Protein AF-A0A8S9P613-F1 (afdb_monomer_lite)

Secondary structure (DSSP, 8-state):
--HHHHHHHHHHHHHHHHHHHHHHHHHHHHHHHHHHHHHHHHHHHHHHHHHHHTTSS--------------------S-----HHHHHHHHHHHHHHHHHHTTPPPPP---------S------------PPPP--

Radius of gyration: 33.78 Å; chains: 1; bounding box: 64×60×105 Å

Sequence (136 aa):
MSQLFHLGERMGDHASLKADLAELTSLLREEKDNVLAKEKETKTLKLKMRNQDEADYGGERRHSGGSLGANEGVAQSSDRLLGSEGALELYKMVNTSEAEYRGLPAPSFEGEPVIPSRSATEKTTDPTADDPPSDP

Organism: Brassica cretica (NCBI:txid69181)

Foldseek 3Di:
DDPVVVVVVVVVVVVVVVVVVVVVVVVVVVVVVVVVVVVVVVVVVVVVVVVVVVVVVPDDDDDDDDDDDDDDDDPPDPPPPLPVVRVVVVVLVVQQVVCVVVVHPRDDPPDDPPDPPPPPDDDDDDDPPPDDDDDD

pLDDT: mean 74.33, std 20.08, range [37.41, 98.38]

Structure (mmCIF, N/CA/C/O backbone):
data_AF-A0A8S9P613-F1
#
_entry.id   AF-A0A8S9P613-F1
#
loop_
_atom_site.group_PDB
_atom_site.id
_atom_site.type_symbol
_atom_site.label_atom_id
_atom_site.label_alt_id
_atom_site.label_comp_id
_atom_site.label_asym_id
_atom_site.label_entity_id
_atom_site.label_seq_id
_atom_site.pdbx_PDB_ins_code
_atom_site.Cartn_x
_atom_site.Cartn_y
_atom_site.Cartn_z
_atom_site.occupancy
_atom_site.B_iso_or_equiv
_atom_site.auth_seq_id
_atom_site.auth_comp_id
_atom_site.auth_asym_id
_atom_site.auth_atom_id
_atom_site.pdbx_PDB_model_num
ATOM 1 N N . MET A 1 1 ? -29.208 3.807 34.938 1.00 73.81 1 MET A N 1
ATOM 2 C CA . MET A 1 1 ? -29.199 3.292 33.552 1.00 73.81 1 MET A CA 1
ATOM 3 C C . MET A 1 1 ? -29.085 1.778 33.618 1.00 73.81 1 MET A C 1
ATOM 5 O O . MET A 1 1 ? -28.331 1.281 34.446 1.00 73.81 1 MET A O 1
ATOM 9 N N . SER A 1 2 ? -29.907 1.053 32.865 1.00 85.31 2 SER A N 1
ATOM 10 C CA . SER A 1 2 ? -30.010 -0.410 32.917 1.00 85.31 2 SER A CA 1
ATOM 11 C C . SER A 1 2 ? -28.981 -1.076 31.994 1.00 85.31 2 SER A C 1
ATOM 13 O O . SER A 1 2 ? -28.714 -0.591 30.901 1.00 85.31 2 SER A O 1
ATOM 15 N N . GLN A 1 3 ? -28.430 -2.224 32.406 1.00 83.75 3 GLN A N 1
ATOM 16 C CA . GLN A 1 3 ? -27.443 -2.999 31.626 1.00 83.75 3 GLN A CA 1
ATOM 17 C C . GLN A 1 3 ? -27.943 -3.395 30.226 1.00 83.75 3 GLN A C 1
ATOM 19 O O . GLN A 1 3 ? -27.149 -3.526 29.297 1.00 83.75 3 GLN A O 1
ATOM 24 N N . LEU A 1 4 ? -29.262 -3.539 30.068 1.00 83.06 4 LEU A N 1
ATOM 25 C CA . LEU A 1 4 ? -29.904 -3.854 28.794 1.00 83.06 4 LEU A CA 1
ATOM 26 C C . LEU A 1 4 ? -29.684 -2.761 27.734 1.00 83.06 4 LEU A C 1
ATOM 28 O O . LEU A 1 4 ? -29.506 -3.079 26.563 1.00 83.06 4 LEU A O 1
ATOM 32 N N . PHE A 1 5 ? -29.646 -1.490 28.147 1.00 77.94 5 PHE A N 1
ATOM 33 C CA . PHE A 1 5 ? -29.435 -0.355 27.246 1.00 77.94 5 PHE A CA 1
ATOM 34 C C . PHE A 1 5 ? -28.028 -0.385 26.628 1.00 77.94 5 PHE A C 1
ATOM 36 O O . PHE A 1 5 ? -27.881 -0.328 25.411 1.00 77.94 5 PHE A O 1
ATOM 43 N N . HIS A 1 6 ? -27.003 -0.614 27.452 1.00 83.12 6 HIS A N 1
ATOM 44 C CA . HIS A 1 6 ? -25.614 -0.717 26.989 1.00 83.12 6 HIS A CA 1
ATOM 45 C C . HIS A 1 6 ? -25.351 -1.960 26.129 1.00 83.12 6 HIS A C 1
ATOM 47 O O . HIS A 1 6 ? -24.458 -1.959 25.286 1.00 83.12 6 HIS A O 1
ATOM 53 N N . LEU A 1 7 ? -26.108 -3.043 26.332 1.00 83.62 7 LEU A N 1
ATOM 54 C CA . LEU A 1 7 ? -26.000 -4.223 25.476 1.00 83.62 7 LEU A CA 1
ATOM 55 C C . LEU A 1 7 ? -26.575 -3.961 24.075 1.00 83.62 7 LEU A C 1
ATOM 57 O O . LEU A 1 7 ? -26.001 -4.433 23.097 1.00 83.62 7 LEU A O 1
ATOM 61 N N . GLY A 1 8 ? -27.669 -3.198 23.984 1.00 81.25 8 GLY A N 1
ATOM 62 C CA . GLY A 1 8 ? -28.287 -2.802 22.717 1.00 81.25 8 GLY A CA 1
ATOM 63 C C . GLY A 1 8 ? -27.361 -1.969 21.826 1.00 81.25 8 GLY A C 1
ATOM 64 O O . GLY A 1 8 ? -27.199 -2.311 20.658 1.00 81.25 8 GLY A O 1
ATOM 65 N N . GLU A 1 9 ? -26.701 -0.945 22.384 1.00 78.88 9 GLU A N 1
ATOM 66 C CA . GLU A 1 9 ? -25.738 -0.100 21.647 1.00 78.88 9 GLU A CA 1
ATOM 67 C C . GLU A 1 9 ? -24.581 -0.929 21.065 1.00 78.88 9 GLU A C 1
ATOM 69 O O . GLU A 1 9 ? -24.349 -0.913 19.857 1.00 78.88 9 GLU A O 1
ATOM 74 N N . ARG A 1 10 ? -23.934 -1.774 21.883 1.00 85.38 10 ARG A N 1
ATOM 75 C CA . ARG A 1 10 ? -22.778 -2.578 21.434 1.00 85.38 10 ARG A CA 1
ATOM 76 C C . ARG A 1 10 ? -23.111 -3.612 20.354 1.00 85.38 10 ARG A C 1
ATOM 78 O O . ARG A 1 10 ? -22.225 -4.022 19.606 1.00 85.38 10 ARG A O 1
ATOM 85 N N . MET A 1 11 ? -24.355 -4.090 20.284 1.00 83.25 11 MET A N 1
ATOM 86 C CA . MET A 1 11 ? -24.766 -5.016 19.222 1.00 83.25 11 MET A CA 1
ATOM 87 C C . MET A 1 11 ? -24.936 -4.310 17.873 1.00 83.25 11 MET A C 1
ATOM 89 O O . MET A 1 11 ? -24.621 -4.912 16.846 1.00 83.25 11 MET A O 1
ATOM 93 N N . GLY A 1 12 ? -25.395 -3.054 17.876 1.00 80.38 12 GLY A N 1
ATOM 94 C CA . GLY A 1 12 ? -25.490 -2.227 16.671 1.00 80.38 12 GLY A CA 1
ATOM 95 C C . GLY A 1 12 ? -24.115 -1.953 16.064 1.00 80.38 12 GLY A C 1
ATOM 96 O O . GLY A 1 12 ? -23.903 -2.214 14.880 1.00 80.38 12 GLY A O 1
ATOM 97 N N . ASP A 1 13 ? -23.155 -1.558 16.899 1.00 85.81 13 ASP A N 1
ATOM 98 C CA . ASP A 1 13 ? -21.777 -1.281 16.471 1.00 85.81 13 ASP A CA 1
ATOM 99 C C . ASP A 1 13 ? -21.100 -2.520 15.877 1.00 85.81 13 ASP A C 1
ATOM 101 O O . ASP A 1 13 ? -20.419 -2.457 14.856 1.00 85.81 13 ASP A O 1
ATOM 105 N N . HIS A 1 14 ? -21.327 -3.686 16.483 1.00 87.94 14 HIS A N 1
ATOM 106 C CA . HIS A 1 14 ? -20.764 -4.940 15.997 1.00 87.94 14 HIS A CA 1
ATOM 107 C C . HIS A 1 14 ? -21.367 -5.380 14.652 1.00 87.94 14 HIS A C 1
ATOM 109 O O . HIS A 1 14 ? -20.666 -5.967 13.825 1.00 87.94 14 HIS A O 1
ATOM 115 N N . ALA A 1 15 ? -22.654 -5.108 14.413 1.00 87.12 15 ALA A N 1
ATOM 116 C CA . ALA A 1 15 ? -23.276 -5.344 13.113 1.00 87.12 15 ALA A CA 1
ATOM 117 C C . ALA A 1 15 ? -22.729 -4.383 12.043 1.00 87.12 15 ALA A C 1
ATOM 119 O O . ALA A 1 15 ? -22.431 -4.835 10.937 1.00 87.12 15 ALA A O 1
ATOM 120 N N . SER A 1 16 ? -22.527 -3.107 12.392 1.00 90.31 16 SER A N 1
ATOM 121 C CA . SER A 1 16 ? -21.894 -2.111 11.515 1.00 90.31 16 SER A CA 1
ATOM 122 C C . SER A 1 16 ? -20.468 -2.519 11.143 1.00 90.31 16 SER A C 1
ATOM 124 O O . SER A 1 16 ? -20.145 -2.626 9.967 1.00 90.31 16 SER A O 1
ATOM 126 N N . LEU A 1 17 ? -19.644 -2.885 12.130 1.00 91.25 17 LEU A N 1
ATOM 127 C CA . LEU A 1 17 ? -18.258 -3.306 11.906 1.00 91.25 17 LEU A CA 1
ATOM 128 C C . LEU A 1 17 ? -18.155 -4.535 10.985 1.00 91.25 17 LEU A C 1
ATOM 130 O O . LEU A 1 17 ? -17.231 -4.651 10.181 1.00 91.25 17 LEU A O 1
ATOM 134 N N . LYS A 1 18 ? -19.107 -5.470 11.086 1.00 93.31 18 LYS A N 1
ATOM 135 C CA . LYS A 1 18 ? -19.181 -6.630 10.185 1.00 93.31 18 LYS A CA 1
ATOM 136 C C . LYS A 1 18 ? -19.542 -6.243 8.753 1.00 93.31 18 LYS A C 1
ATOM 138 O O . LYS A 1 18 ? -19.035 -6.880 7.830 1.00 93.31 18 LYS A O 1
ATOM 143 N N . ALA A 1 19 ? -20.410 -5.248 8.573 1.00 95.00 19 ALA A N 1
ATOM 144 C CA . ALA A 1 19 ? -20.753 -4.728 7.255 1.00 95.00 19 ALA A CA 1
ATOM 145 C C . ALA A 1 19 ? -19.535 -4.054 6.605 1.00 95.00 19 ALA A C 1
ATOM 147 O O . ALA A 1 19 ? -19.175 -4.424 5.490 1.00 95.00 19 ALA A O 1
ATOM 148 N N . ASP A 1 20 ? -18.832 -3.193 7.344 1.00 96.44 20 ASP A N 1
ATOM 149 C CA . ASP A 1 20 ? -17.633 -2.495 6.861 1.00 96.44 20 ASP A CA 1
ATOM 150 C C . ASP A 1 20 ? -16.523 -3.479 6.464 1.00 96.44 20 ASP A C 1
ATOM 152 O O . ASP A 1 20 ? -15.864 -3.327 5.435 1.00 96.44 20 ASP A O 1
ATOM 156 N N . LEU A 1 21 ? -16.334 -4.547 7.247 1.00 96.56 21 LEU A N 1
ATOM 157 C CA . LEU A 1 21 ? -15.352 -5.585 6.933 1.00 96.56 21 LEU A CA 1
ATOM 158 C C . LEU A 1 21 ? -15.708 -6.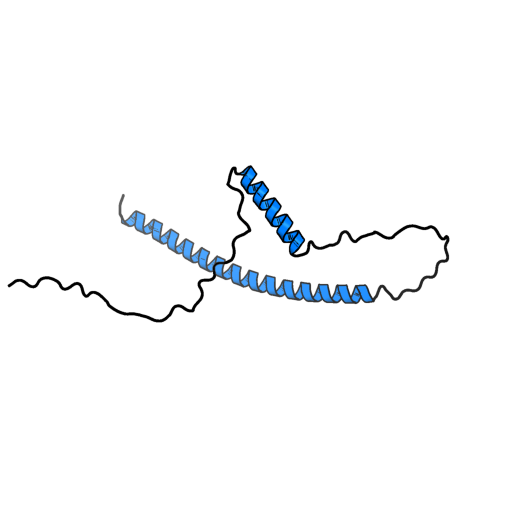345 5.646 1.00 96.56 21 LEU A C 1
ATOM 160 O O . LEU A 1 21 ? -14.819 -6.682 4.857 1.00 96.56 21 LEU A O 1
ATOM 164 N N . ALA A 1 22 ? -16.995 -6.607 5.409 1.00 97.12 22 ALA A N 1
ATOM 165 C CA . ALA A 1 22 ? -17.459 -7.225 4.172 1.00 97.12 22 ALA A CA 1
ATOM 166 C C . ALA A 1 22 ? -17.284 -6.286 2.966 1.00 97.12 22 ALA A C 1
ATOM 168 O O . ALA A 1 22 ? -16.846 -6.736 1.903 1.00 97.12 22 ALA A O 1
ATOM 169 N N . GLU A 1 23 ? -17.561 -4.994 3.140 1.00 97.69 23 GLU A N 1
ATOM 170 C CA . GLU A 1 23 ? -17.361 -3.962 2.121 1.00 97.69 23 GLU A CA 1
ATOM 171 C C . GLU A 1 23 ? -15.881 -3.823 1.742 1.00 97.69 23 GLU A C 1
ATOM 173 O O . GLU A 1 23 ? -15.531 -3.961 0.568 1.00 97.69 23 GLU A O 1
ATOM 178 N N . LEU A 1 24 ? -14.991 -3.681 2.730 1.00 97.88 24 LEU A N 1
ATOM 179 C CA . LEU A 1 24 ? -13.537 -3.631 2.529 1.00 97.88 24 LEU A CA 1
ATOM 180 C C . LEU A 1 24 ? -13.011 -4.876 1.810 1.00 97.88 24 LEU A C 1
ATOM 182 O O . LEU A 1 24 ? -12.178 -4.784 0.909 1.00 97.88 24 LEU A O 1
ATOM 186 N N . THR A 1 25 ? -13.528 -6.053 2.163 1.00 97.94 25 THR A N 1
ATOM 187 C CA . THR A 1 25 ? -13.155 -7.311 1.499 1.00 97.94 25 THR A CA 1
ATOM 188 C C . THR A 1 25 ? -13.612 -7.343 0.035 1.00 97.94 25 THR A C 1
ATOM 190 O O . THR A 1 25 ? -12.951 -7.948 -0.815 1.00 97.94 25 THR A O 1
ATOM 193 N N . SER A 1 26 ? -14.745 -6.714 -0.286 1.00 98.00 26 SER A N 1
ATOM 194 C CA . SER A 1 26 ? -15.212 -6.573 -1.667 1.00 98.00 26 SER A CA 1
ATOM 195 C C . SER A 1 26 ? -14.335 -5.600 -2.455 1.00 98.00 26 SER A C 1
ATOM 197 O O . SER A 1 26 ? -13.845 -5.968 -3.524 1.00 98.00 26 SER A O 1
ATOM 199 N N . LEU A 1 27 ? -14.071 -4.416 -1.896 1.00 98.38 27 LEU A N 1
ATOM 200 C CA . LEU A 1 27 ? -13.234 -3.383 -2.510 1.00 98.38 27 LEU A CA 1
ATOM 201 C C . LEU A 1 27 ? -11.823 -3.891 -2.814 1.00 98.38 27 LEU A C 1
ATOM 203 O O . LEU A 1 27 ? -11.347 -3.725 -3.932 1.00 98.38 27 LEU A O 1
ATOM 207 N N . LEU A 1 28 ? -11.186 -4.591 -1.871 1.00 98.25 28 LEU A N 1
ATOM 208 C CA . LEU A 1 28 ? -9.854 -5.172 -2.075 1.00 98.25 28 LEU A CA 1
ATOM 209 C C . LEU A 1 28 ? -9.805 -6.131 -3.268 1.00 98.25 28 LEU A C 1
ATOM 211 O O . LEU A 1 28 ? -8.819 -6.182 -4.003 1.00 98.25 28 LEU A O 1
ATOM 215 N N . ARG A 1 29 ? -10.863 -6.920 -3.463 1.00 98.19 29 ARG A N 1
ATOM 216 C CA . ARG A 1 29 ? -10.945 -7.879 -4.568 1.00 98.19 29 ARG A CA 1
ATOM 217 C C . ARG A 1 29 ? -11.103 -7.167 -5.905 1.00 98.19 29 ARG A C 1
ATOM 219 O O . ARG A 1 29 ? -10.386 -7.487 -6.847 1.00 98.19 29 ARG A O 1
ATOM 226 N N . GLU A 1 30 ? -12.023 -6.211 -5.961 1.00 97.88 30 GLU A N 1
ATOM 227 C CA . GLU A 1 30 ? -12.280 -5.409 -7.154 1.00 97.88 30 GLU A CA 1
ATOM 228 C C . GLU A 1 30 ? -11.044 -4.597 -7.559 1.00 97.88 30 GLU A C 1
ATOM 230 O O . GLU A 1 30 ? -10.632 -4.627 -8.719 1.00 97.88 30 GLU A O 1
ATOM 235 N N . GLU A 1 31 ? -10.400 -3.931 -6.598 1.00 97.62 31 GLU A N 1
ATOM 236 C CA . GLU A 1 31 ? -9.180 -3.164 -6.834 1.00 97.62 31 GLU A CA 1
ATOM 237 C C . GLU A 1 31 ? -8.056 -4.059 -7.364 1.00 97.62 31 GLU A C 1
ATOM 239 O O . GLU A 1 31 ? -7.395 -3.701 -8.342 1.00 97.62 31 GLU A O 1
ATOM 244 N N . LYS A 1 32 ? -7.880 -5.261 -6.798 1.00 98.19 32 LYS A N 1
ATOM 245 C CA . LYS A 1 32 ? -6.886 -6.227 -7.285 1.00 98.19 32 LYS A CA 1
ATOM 246 C C . LYS A 1 32 ? -7.107 -6.573 -8.758 1.00 98.19 32 LYS A C 1
ATOM 248 O O . LYS A 1 32 ? -6.154 -6.602 -9.540 1.00 98.19 32 LYS A O 1
ATOM 253 N N . ASP A 1 33 ? -8.350 -6.838 -9.143 1.00 98.12 33 ASP A N 1
ATOM 254 C CA . ASP A 1 33 ? -8.684 -7.199 -10.519 1.00 98.12 33 ASP A CA 1
ATOM 255 C C . ASP A 1 33 ? -8.503 -6.003 -11.473 1.00 98.12 33 ASP A C 1
ATOM 257 O O . ASP A 1 33 ? -7.999 -6.168 -12.588 1.00 98.12 33 ASP A O 1
ATOM 261 N N . ASN A 1 34 ? -8.806 -4.785 -11.016 1.00 98.31 34 ASN A N 1
ATOM 262 C CA . ASN A 1 34 ? -8.568 -3.548 -11.760 1.00 98.31 34 ASN A CA 1
ATOM 263 C C . ASN A 1 34 ? -7.068 -3.289 -11.987 1.00 98.31 34 ASN A C 1
ATOM 265 O O . ASN A 1 34 ? -6.645 -3.015 -13.113 1.00 98.31 34 ASN A O 1
ATOM 269 N N . VAL A 1 35 ? -6.237 -3.453 -10.952 1.00 98.25 35 VAL A N 1
ATOM 270 C CA . VAL A 1 35 ? -4.773 -3.341 -11.064 1.00 98.25 35 VAL A CA 1
ATOM 271 C C . VAL A 1 35 ? -4.234 -4.343 -12.084 1.00 98.25 35 VAL A C 1
ATOM 273 O O . VAL A 1 35 ? -3.463 -3.963 -12.967 1.00 98.25 35 VAL A O 1
ATOM 276 N N . LEU A 1 36 ? -4.688 -5.600 -12.034 1.00 98.00 36 LEU A N 1
ATOM 277 C CA . LEU A 1 36 ? -4.292 -6.625 -13.005 1.00 98.00 36 LEU A CA 1
ATOM 278 C C . LEU A 1 36 ? -4.715 -6.273 -14.439 1.00 98.00 36 LEU A C 1
ATOM 280 O O . LEU A 1 36 ? -3.965 -6.533 -15.384 1.00 98.00 36 LEU A O 1
ATO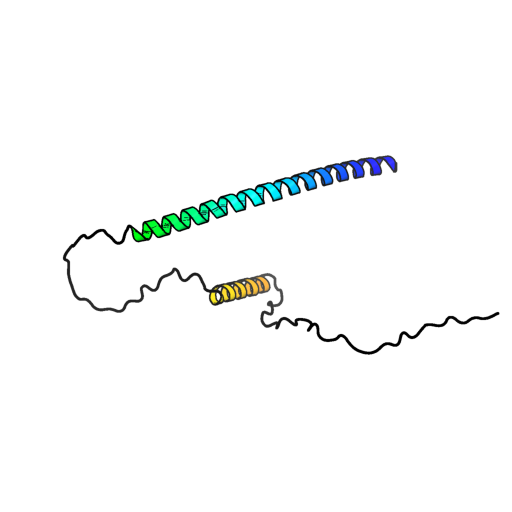M 284 N N . ALA A 1 37 ? -5.900 -5.690 -14.627 1.00 98.12 37 ALA A N 1
ATOM 285 C CA . ALA A 1 37 ? -6.357 -5.235 -15.937 1.00 98.12 37 ALA A CA 1
ATOM 286 C C . ALA A 1 37 ? -5.484 -4.085 -16.473 1.00 98.12 37 ALA A C 1
ATOM 288 O O . ALA A 1 37 ? -4.968 -4.172 -17.591 1.00 98.12 37 ALA A O 1
ATOM 289 N N . LYS A 1 38 ? -5.239 -3.057 -15.652 1.00 97.94 38 LYS A N 1
ATOM 290 C CA . LYS A 1 38 ? -4.401 -1.903 -16.014 1.00 97.94 38 LYS A CA 1
ATOM 291 C C . LYS A 1 38 ? -2.947 -2.282 -16.271 1.00 97.94 38 LYS A C 1
ATOM 293 O O . LYS A 1 38 ? -2.310 -1.715 -17.159 1.00 97.94 38 LYS A O 1
ATOM 298 N N . GLU A 1 39 ? -2.410 -3.263 -15.551 1.00 97.06 39 GLU A N 1
ATOM 299 C CA . GLU A 1 39 ? -1.054 -3.757 -15.790 1.00 97.06 39 GLU A CA 1
ATOM 300 C C . GLU A 1 39 ? -0.935 -4.400 -17.183 1.00 97.06 39 GLU A C 1
ATOM 302 O O . GLU A 1 39 ? 0.033 -4.152 -17.907 1.00 97.06 39 GLU A O 1
ATOM 307 N N . LYS A 1 40 ? -1.934 -5.190 -17.599 1.00 97.38 40 LYS A N 1
ATOM 308 C CA . LYS A 1 40 ? -1.973 -5.794 -18.943 1.00 97.38 40 LYS A CA 1
ATOM 309 C C . LYS A 1 40 ? -2.071 -4.738 -20.042 1.00 97.38 40 LYS A C 1
ATOM 311 O O . LYS A 1 40 ? -1.362 -4.834 -21.048 1.00 97.38 40 LYS A O 1
ATOM 316 N N . GLU A 1 41 ? -2.910 -3.726 -19.847 1.00 96.75 41 GLU A N 1
ATOM 317 C CA . GLU A 1 41 ? -3.017 -2.589 -20.763 1.00 96.75 41 GLU A CA 1
ATOM 318 C C . GLU A 1 41 ? -1.684 -1.840 -20.869 1.00 96.75 41 GLU A C 1
ATOM 320 O O . GLU A 1 41 ? -1.168 -1.654 -21.969 1.00 96.75 41 GLU A O 1
ATOM 325 N N . THR A 1 42 ? -1.061 -1.519 -19.734 1.00 97.19 42 THR A N 1
ATOM 326 C CA . THR A 1 42 ? 0.233 -0.822 -19.679 1.00 97.19 42 THR A CA 1
ATOM 327 C C . THR A 1 42 ? 1.328 -1.613 -20.392 1.00 97.19 42 THR A C 1
ATOM 329 O O . THR A 1 42 ? 2.082 -1.050 -21.184 1.00 97.19 42 THR A O 1
ATOM 332 N N . LYS A 1 43 ? 1.400 -2.934 -20.181 1.00 96.69 43 LYS A N 1
ATOM 333 C CA . LYS A 1 43 ? 2.341 -3.813 -20.898 1.00 96.69 43 LYS A CA 1
ATOM 334 C C . LYS A 1 43 ? 2.104 -3.780 -22.409 1.00 96.69 43 LYS A C 1
ATOM 336 O O . LYS A 1 43 ? 3.062 -3.706 -23.176 1.00 96.69 43 LYS A O 1
ATOM 341 N N . THR A 1 44 ? 0.841 -3.787 -22.831 1.00 96.50 44 THR A N 1
ATOM 342 C CA . THR A 1 44 ? 0.462 -3.733 -24.249 1.00 96.50 44 THR A CA 1
ATOM 343 C C . THR A 1 44 ? 0.826 -2.390 -24.880 1.00 96.50 44 THR A C 1
ATOM 345 O O . THR A 1 44 ? 1.424 -2.358 -25.955 1.00 96.50 44 THR A O 1
ATOM 348 N N . LEU A 1 45 ? 0.500 -1.279 -24.218 1.00 95.19 45 LEU A N 1
ATOM 349 C CA . LEU A 1 45 ? 0.828 0.068 -24.688 1.00 95.19 45 LEU A CA 1
ATOM 350 C C . LEU A 1 45 ? 2.342 0.281 -24.756 1.00 95.19 45 LEU A C 1
ATOM 352 O O . LEU A 1 45 ? 2.843 0.766 -25.766 1.00 95.19 45 LEU A O 1
ATOM 356 N N . LYS A 1 46 ? 3.085 -0.169 -23.740 1.00 93.12 46 LYS A N 1
ATOM 357 C CA . LYS A 1 46 ? 4.551 -0.102 -23.713 1.00 93.12 46 LYS A CA 1
ATOM 358 C C . LYS A 1 46 ? 5.191 -0.865 -24.874 1.00 93.12 46 LYS A C 1
ATOM 360 O O . LYS A 1 46 ? 6.172 -0.394 -25.444 1.00 93.12 46 LYS A O 1
ATOM 365 N N . LEU A 1 47 ? 4.638 -2.024 -25.238 1.00 92.31 47 LEU A N 1
ATOM 366 C CA . LEU A 1 47 ? 5.094 -2.782 -26.404 1.00 92.31 47 LEU A CA 1
ATOM 367 C C . LEU A 1 47 ? 4.795 -2.037 -27.714 1.00 92.31 47 LEU A C 1
ATOM 369 O O . LEU A 1 47 ? 5.662 -1.948 -28.576 1.00 92.31 47 LEU A O 1
ATOM 373 N N . LYS A 1 48 ? 3.594 -1.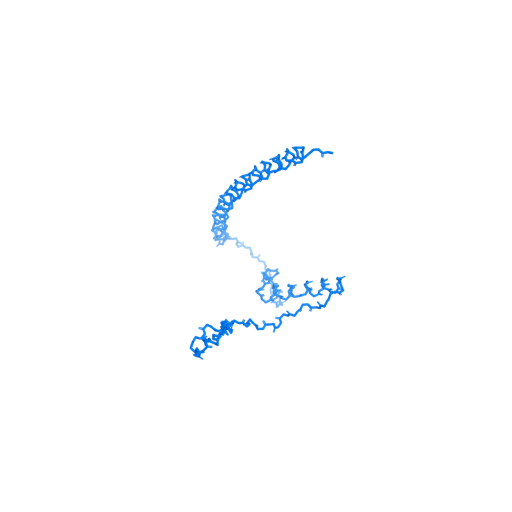461 -27.850 1.00 89.44 48 LYS A N 1
ATOM 374 C CA . LYS A 1 48 ? 3.218 -0.672 -29.035 1.00 89.44 48 LYS A CA 1
ATOM 375 C C . LYS A 1 48 ? 4.091 0.569 -29.219 1.00 89.44 48 LYS A C 1
ATOM 377 O O . LYS A 1 48 ? 4.468 0.847 -30.348 1.00 89.44 48 LYS A O 1
ATOM 382 N N . MET A 1 49 ? 4.430 1.267 -28.136 1.00 86.75 49 MET A N 1
ATOM 383 C CA . MET A 1 49 ? 5.320 2.432 -28.167 1.00 86.75 49 MET A CA 1
ATOM 384 C C . MET A 1 49 ? 6.709 2.055 -28.697 1.00 86.75 49 MET A C 1
ATOM 386 O O . MET A 1 49 ? 7.170 2.658 -29.656 1.00 86.75 49 MET A O 1
ATOM 390 N N . ARG A 1 50 ? 7.309 0.964 -28.192 1.00 79.19 50 ARG A N 1
ATOM 391 C CA . ARG A 1 50 ? 8.589 0.458 -28.724 1.00 79.19 50 ARG A CA 1
ATOM 392 C C . ARG A 1 50 ? 8.542 0.117 -30.214 1.00 79.19 50 ARG A C 1
ATOM 394 O O . ARG A 1 50 ? 9.501 0.383 -30.923 1.00 79.19 50 ARG A O 1
ATOM 401 N N . ASN A 1 51 ? 7.436 -0.454 -30.687 1.00 73.56 51 ASN A N 1
ATOM 402 C CA . ASN A 1 51 ? 7.277 -0.777 -32.107 1.00 73.56 51 ASN A CA 1
ATOM 403 C C . ASN A 1 51 ? 7.038 0.475 -32.976 1.00 73.56 51 ASN A C 1
ATOM 405 O O . ASN A 1 51 ? 7.282 0.434 -34.178 1.00 73.56 51 ASN A O 1
ATOM 409 N N . GLN A 1 52 ? 6.534 1.571 -32.398 1.00 67.94 52 GLN A N 1
ATOM 410 C CA . GLN A 1 52 ? 6.396 2.859 -33.086 1.00 67.94 52 GLN A CA 1
ATOM 411 C C . GLN A 1 52 ? 7.729 3.616 -33.150 1.00 67.94 52 GLN A C 1
ATOM 413 O O . GLN A 1 52 ? 8.013 4.212 -34.184 1.00 67.94 52 GLN A O 1
ATOM 418 N N . ASP A 1 53 ? 8.579 3.506 -32.125 1.00 56.56 53 ASP A N 1
ATOM 419 C CA . ASP A 1 53 ? 9.934 4.078 -32.130 1.00 56.56 53 ASP A CA 1
ATOM 420 C C . ASP A 1 53 ? 10.845 3.426 -33.196 1.00 56.56 53 ASP A C 1
ATOM 422 O O . ASP A 1 53 ? 11.758 4.067 -33.709 1.00 56.56 53 ASP A O 1
ATOM 426 N N . GLU A 1 54 ? 10.582 2.174 -33.597 1.00 53.75 54 GLU A N 1
ATOM 427 C CA . GLU A 1 54 ? 11.266 1.518 -34.729 1.00 53.75 54 GLU A CA 1
ATOM 428 C C . GLU A 1 54 ? 10.723 1.939 -36.110 1.00 53.75 54 GLU A C 1
ATOM 430 O O . GLU A 1 54 ? 11.412 1.774 -37.117 1.00 53.75 54 GLU A O 1
ATOM 435 N N . ALA A 1 55 ? 9.518 2.517 -36.188 1.00 51.19 55 ALA A N 1
ATOM 436 C CA . ALA A 1 55 ? 8.912 2.957 -37.449 1.00 51.19 55 ALA A CA 1
ATOM 437 C C . ALA A 1 55 ? 9.297 4.396 -37.856 1.00 51.19 55 ALA A C 1
ATOM 439 O O . ALA A 1 55 ? 9.050 4.782 -38.999 1.00 51.19 55 ALA A O 1
ATOM 440 N N . ASP A 1 56 ? 9.929 5.170 -36.963 1.00 51.19 56 ASP A N 1
ATOM 441 C CA . ASP A 1 56 ? 10.386 6.552 -37.215 1.00 51.19 56 ASP A CA 1
ATOM 442 C C . ASP A 1 56 ? 11.891 6.659 -37.562 1.00 51.19 56 ASP A C 1
ATOM 444 O O . ASP A 1 56 ? 12.441 7.745 -37.718 1.00 51.19 56 ASP A O 1
ATOM 448 N N . TYR A 1 57 ? 12.575 5.527 -37.770 1.00 43.84 57 TYR A N 1
ATOM 449 C CA . TYR A 1 57 ? 13.951 5.478 -38.295 1.00 43.84 57 TYR A CA 1
ATOM 450 C C . TYR A 1 57 ? 14.017 4.937 -39.734 1.00 43.84 57 TYR A C 1
ATOM 452 O O . TYR A 1 57 ? 14.937 4.209 -40.103 1.00 43.84 57 TYR A O 1
ATOM 460 N N . GLY A 1 58 ? 13.039 5.289 -40.574 1.00 52.41 58 GLY A N 1
ATOM 461 C CA . GLY A 1 58 ? 12.940 4.782 -41.952 1.00 52.41 58 GLY A CA 1
ATOM 462 C C . GLY A 1 58 ? 12.540 5.798 -43.026 1.00 52.41 58 GLY A C 1
ATOM 463 O O . GLY A 1 58 ? 12.136 5.385 -44.109 1.00 52.41 58 GLY A O 1
ATOM 464 N N . GLY A 1 59 ? 12.611 7.107 -42.759 1.00 42.06 59 GLY A N 1
ATOM 465 C CA . GLY A 1 59 ? 12.156 8.155 -43.684 1.00 42.06 59 GLY A CA 1
ATOM 466 C C . GLY A 1 59 ? 13.266 9.094 -44.157 1.00 42.06 59 GLY A C 1
ATOM 467 O O . GLY A 1 59 ? 13.452 10.177 -43.613 1.00 42.06 59 GLY A O 1
ATOM 468 N N . GLU A 1 60 ? 13.987 8.698 -45.202 1.00 51.69 60 GLU A N 1
ATOM 469 C CA . GLU A 1 60 ? 15.009 9.480 -45.904 1.00 51.69 60 GLU A CA 1
ATOM 470 C C . GLU A 1 60 ? 14.473 10.861 -46.368 1.00 51.69 60 GLU A C 1
ATOM 472 O O . GLU A 1 60 ? 13.679 10.950 -47.304 1.00 51.69 60 GLU A O 1
ATOM 477 N N . ARG A 1 61 ? 14.939 11.973 -45.774 1.00 44.47 61 ARG A N 1
ATOM 478 C CA . ARG A 1 61 ? 14.915 13.294 -46.434 1.00 44.47 61 ARG A CA 1
ATOM 479 C C . ARG A 1 61 ? 16.251 14.014 -46.297 1.00 44.47 61 ARG A C 1
ATOM 481 O O . ARG A 1 61 ? 16.554 14.673 -45.309 1.00 44.47 61 ARG A O 1
ATOM 488 N N . ARG A 1 62 ? 17.030 13.887 -47.371 1.00 55.41 62 ARG A N 1
ATOM 489 C CA . ARG A 1 62 ? 18.227 14.666 -47.686 1.00 55.41 62 ARG A CA 1
ATOM 490 C C . ARG A 1 62 ? 17.875 16.154 -47.685 1.00 55.41 62 ARG A C 1
ATOM 492 O O . ARG A 1 62 ? 17.085 16.584 -48.517 1.00 55.41 62 ARG A O 1
ATOM 499 N N . HIS A 1 63 ? 18.518 16.938 -46.831 1.00 42.62 63 HIS A N 1
ATOM 500 C CA . HIS A 1 63 ? 18.728 18.357 -47.090 1.00 42.62 63 HIS A CA 1
ATOM 501 C C . HIS A 1 63 ? 20.147 18.739 -46.674 1.00 42.62 63 HIS A C 1
ATOM 503 O O . HIS A 1 63 ? 20.524 18.740 -45.509 1.00 42.62 63 HIS A O 1
ATOM 509 N N . SER A 1 64 ? 20.936 19.010 -47.707 1.00 51.59 64 SER A N 1
ATOM 510 C CA . SER A 1 64 ? 22.214 19.706 -47.705 1.00 51.59 64 SER A CA 1
ATOM 511 C C . SER A 1 64 ? 22.186 20.974 -46.849 1.00 51.59 64 SER A C 1
ATOM 513 O O . SER A 1 64 ? 21.340 21.838 -47.083 1.00 51.59 64 SER A O 1
ATOM 515 N N . GLY A 1 65 ? 23.156 21.143 -45.950 1.00 43.78 65 GLY A N 1
ATOM 516 C CA . GLY A 1 65 ? 23.322 22.416 -45.256 1.00 43.78 65 GLY A CA 1
ATOM 517 C C . GLY A 1 65 ? 24.414 22.438 -44.193 1.00 43.78 65 GLY A C 1
ATOM 518 O O . GLY A 1 65 ? 24.110 22.333 -43.019 1.00 43.78 65 GLY A O 1
ATOM 519 N N . GLY A 1 66 ? 25.658 22.660 -44.619 1.00 40.72 66 GLY A N 1
ATOM 520 C CA . GLY A 1 66 ? 26.501 23.679 -43.987 1.00 40.72 66 GLY A CA 1
ATOM 521 C C . GLY A 1 66 ? 27.269 23.345 -42.701 1.00 40.72 66 GLY A C 1
ATOM 522 O O . GLY A 1 66 ? 26.716 23.265 -41.617 1.00 40.72 66 GLY A O 1
ATOM 523 N N . SER A 1 67 ? 28.590 23.420 -42.862 1.00 39.31 67 SER A N 1
ATOM 524 C CA . SER A 1 67 ? 29.557 24.000 -41.922 1.00 39.31 67 SER A CA 1
ATOM 525 C C . SER A 1 67 ? 30.027 23.158 -40.736 1.00 39.31 67 SER A C 1
ATOM 527 O O . SER A 1 67 ? 29.403 23.071 -39.685 1.00 39.31 67 SER A O 1
ATOM 529 N N . LEU A 1 68 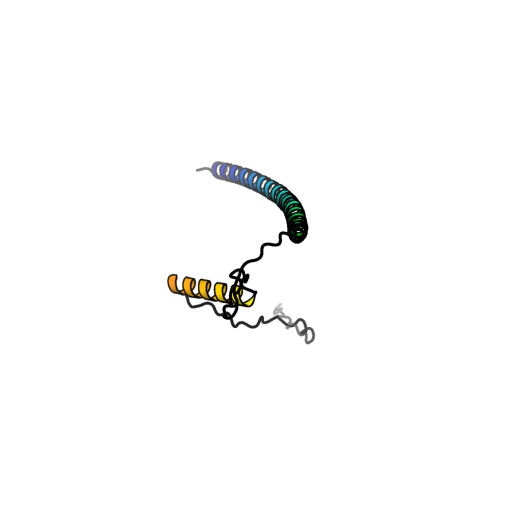? 31.259 22.672 -40.900 1.00 45.53 68 LEU A N 1
ATOM 530 C CA . LEU A 1 68 ? 32.219 22.425 -39.830 1.00 45.53 68 LEU A CA 1
ATOM 531 C C . LEU A 1 68 ? 32.199 23.571 -38.804 1.00 45.53 68 LEU A C 1
ATOM 533 O O . LEU A 1 68 ? 32.387 24.736 -39.154 1.00 45.53 68 LEU A O 1
ATOM 537 N N . GLY A 1 69 ? 32.018 23.210 -37.541 1.00 37.59 69 GLY A N 1
ATOM 538 C CA . GLY A 1 69 ? 32.179 24.074 -36.383 1.00 37.59 69 GLY A CA 1
ATOM 539 C C . GLY A 1 69 ? 32.311 23.176 -35.166 1.00 37.59 69 GLY A C 1
ATOM 540 O O . GLY A 1 69 ? 31.376 22.463 -34.818 1.00 37.59 69 GLY A O 1
ATOM 541 N N . ALA A 1 70 ? 33.511 23.136 -34.600 1.00 45.97 70 ALA A N 1
ATOM 542 C CA . ALA A 1 70 ? 33.848 22.369 -33.416 1.00 45.97 70 ALA A CA 1
ATOM 543 C C . ALA A 1 70 ? 32.885 22.669 -32.256 1.00 45.97 70 ALA A C 1
ATOM 545 O O . ALA A 1 70 ? 32.470 23.814 -32.088 1.00 45.97 70 ALA A O 1
ATOM 546 N N . ASN A 1 71 ? 32.564 21.650 -31.458 1.00 44.84 71 ASN A N 1
ATOM 547 C CA . ASN A 1 71 ? 32.829 21.599 -30.015 1.00 44.84 71 ASN A CA 1
ATOM 548 C C . ASN A 1 71 ? 31.961 20.508 -29.366 1.00 44.84 71 ASN A C 1
ATOM 550 O O . ASN A 1 71 ? 30.737 20.536 -29.425 1.00 44.84 71 ASN A O 1
ATOM 554 N N . GLU A 1 72 ? 32.670 19.523 -28.820 1.00 42.00 72 GLU A N 1
ATOM 555 C CA . GLU A 1 72 ? 32.364 18.676 -27.664 1.00 42.00 72 GLU A CA 1
ATOM 556 C C . GLU A 1 72 ? 30.889 18.450 -27.301 1.00 42.00 72 GLU A C 1
ATOM 558 O O . GLU A 1 72 ? 30.194 19.288 -26.728 1.00 42.00 72 GLU A O 1
ATOM 563 N N . GLY A 1 73 ? 30.440 17.223 -27.564 1.00 46.81 73 GLY A N 1
ATOM 564 C CA . GLY A 1 73 ? 29.180 16.717 -27.059 1.00 46.81 73 GLY A CA 1
ATOM 565 C C . GLY A 1 73 ? 29.214 16.514 -25.550 1.00 46.81 73 GLY A C 1
ATOM 566 O O . GLY A 1 73 ? 29.898 15.623 -25.066 1.00 46.81 73 GLY A O 1
ATOM 567 N N . VA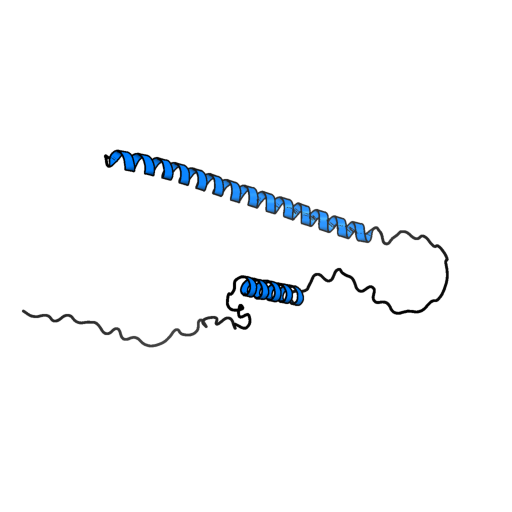L A 1 74 ? 28.380 17.264 -24.834 1.00 49.38 74 VAL A N 1
ATOM 568 C CA . VAL A 1 74 ? 27.738 16.827 -23.587 1.00 49.38 74 VAL A CA 1
ATOM 569 C C . VAL A 1 74 ? 26.324 17.415 -23.567 1.00 49.38 74 VAL A C 1
ATOM 571 O O . VAL A 1 74 ? 25.967 18.238 -22.735 1.00 49.38 74 VAL A O 1
ATOM 574 N N . ALA A 1 75 ? 25.477 16.971 -24.495 1.00 52.97 75 ALA A N 1
ATOM 575 C CA . ALA A 1 75 ? 24.045 16.893 -24.218 1.00 52.97 75 ALA A CA 1
ATOM 576 C C . ALA A 1 75 ? 23.807 15.563 -23.484 1.00 52.97 75 ALA A C 1
ATOM 578 O O . ALA A 1 75 ? 23.260 14.610 -24.036 1.00 52.97 75 ALA A O 1
ATOM 579 N N . GLN A 1 76 ? 24.328 15.455 -22.257 1.00 43.97 76 GLN A N 1
ATOM 580 C CA . GLN A 1 76 ? 24.029 14.328 -21.379 1.00 43.97 76 GLN A CA 1
ATOM 581 C C . GLN A 1 76 ? 22.594 14.492 -20.882 1.00 43.97 76 GLN A C 1
ATOM 583 O O . GLN A 1 76 ? 22.345 15.140 -19.876 1.00 43.97 76 GLN A O 1
ATOM 588 N N . SER A 1 77 ? 21.661 13.920 -21.644 1.00 50.56 77 SER A N 1
ATOM 589 C CA . SER A 1 77 ? 20.563 13.100 -21.126 1.00 50.56 77 SER A CA 1
ATOM 590 C C . SER A 1 77 ? 20.128 13.443 -19.690 1.00 50.56 77 SER A C 1
ATOM 592 O O . SER A 1 77 ? 20.552 12.780 -18.739 1.00 50.56 77 SER A O 1
ATOM 594 N N . SER A 1 78 ? 19.228 14.415 -19.534 1.00 52.75 78 SER A N 1
ATOM 595 C CA . SER A 1 78 ? 18.508 14.672 -18.273 1.00 52.75 78 SER A CA 1
ATOM 596 C C . SER A 1 78 ? 17.498 13.567 -17.904 1.00 52.75 78 SER A C 1
ATOM 598 O O . SER A 1 78 ? 16.673 13.770 -17.025 1.00 52.75 78 SER A O 1
ATOM 600 N N . ASP A 1 79 ? 17.601 12.390 -18.528 1.00 54.16 79 ASP A N 1
ATOM 601 C CA . ASP A 1 79 ? 16.819 11.178 -18.253 1.00 54.16 79 ASP A CA 1
ATOM 602 C C . ASP A 1 79 ? 17.681 10.082 -17.606 1.00 54.16 79 ASP A C 1
ATOM 604 O O . ASP A 1 79 ? 17.500 8.882 -17.830 1.00 54.16 79 ASP A O 1
ATOM 608 N N . ARG A 1 80 ? 18.642 10.458 -16.755 1.00 53.28 80 ARG A N 1
ATOM 609 C CA . ARG A 1 80 ? 19.119 9.509 -15.746 1.00 53.28 80 ARG A CA 1
ATOM 610 C C . ARG A 1 80 ? 18.050 9.431 -14.668 1.00 53.28 80 ARG A C 1
ATOM 612 O O . ARG A 1 80 ? 18.120 10.136 -13.667 1.00 53.28 80 ARG A O 1
ATOM 619 N N . LEU A 1 81 ? 17.079 8.540 -14.897 1.00 57.66 81 LEU A N 1
ATOM 620 C CA . LEU A 1 81 ? 16.483 7.722 -13.841 1.00 57.66 81 LEU A CA 1
ATOM 621 C C . LEU A 1 81 ? 17.558 7.535 -12.777 1.00 57.66 81 LEU A C 1
ATOM 623 O O . LEU A 1 81 ? 18.563 6.871 -13.044 1.00 57.66 81 LEU A O 1
ATOM 627 N N . LEU A 1 82 ? 17.414 8.220 -11.645 1.00 62.84 82 LEU A N 1
ATOM 628 C CA . LEU A 1 82 ? 18.364 8.109 -10.554 1.00 62.84 82 LEU A CA 1
ATOM 629 C C . LEU A 1 82 ? 18.465 6.618 -10.259 1.00 62.84 82 LEU A C 1
ATOM 631 O O . LEU A 1 82 ? 17.474 5.991 -9.885 1.00 62.84 82 LEU A O 1
ATOM 635 N N . GLY A 1 83 ? 19.628 6.033 -10.554 1.00 70.75 83 GLY A N 1
ATOM 636 C CA . GLY A 1 83 ? 19.869 4.620 -10.300 1.00 70.75 83 GLY A CA 1
ATOM 637 C C . GLY A 1 83 ? 19.622 4.310 -8.824 1.00 70.75 83 GLY A C 1
ATOM 638 O O . GLY A 1 83 ? 19.410 5.214 -8.017 1.00 70.75 83 GLY A O 1
ATOM 639 N N . SER A 1 84 ? 19.691 3.040 -8.438 1.00 71.88 84 SER A N 1
ATOM 640 C CA . SER A 1 84 ? 19.551 2.633 -7.031 1.00 71.88 84 SER A CA 1
ATOM 641 C C . SER A 1 84 ? 20.401 3.481 -6.071 1.00 71.88 84 SER A C 1
ATOM 643 O O . SER A 1 84 ? 19.927 3.829 -4.996 1.00 71.88 84 SER A O 1
ATOM 645 N N . GLU A 1 85 ? 21.597 3.894 -6.502 1.00 76.19 85 GLU A N 1
ATOM 646 C CA . GLU A 1 85 ? 22.476 4.828 -5.786 1.00 76.19 85 GLU A CA 1
ATOM 647 C C . GLU A 1 85 ? 21.841 6.216 -5.588 1.00 76.19 85 GLU A C 1
ATOM 649 O O . GLU A 1 85 ? 21.760 6.727 -4.478 1.00 76.19 85 GLU A O 1
ATOM 654 N N . GLY A 1 86 ? 21.340 6.826 -6.667 1.00 84.19 86 GLY A N 1
ATOM 655 C CA . GLY A 1 86 ? 20.766 8.170 -6.624 1.00 84.19 86 GLY A CA 1
ATOM 656 C C . GLY A 1 86 ? 19.440 8.213 -5.865 1.00 84.19 86 GLY A C 1
ATOM 657 O O . GLY A 1 86 ? 19.166 9.179 -5.160 1.00 84.19 86 GLY A O 1
ATOM 658 N N . ALA A 1 87 ? 18.634 7.154 -5.962 1.00 86.88 87 ALA A N 1
ATOM 659 C CA . ALA A 1 87 ? 17.403 7.022 -5.191 1.00 86.88 87 ALA A CA 1
ATOM 660 C C . ALA A 1 87 ? 17.684 6.841 -3.689 1.00 86.88 87 ALA A C 1
ATOM 662 O O . ALA A 1 87 ? 16.992 7.441 -2.865 1.00 86.88 87 ALA A O 1
ATOM 663 N N . LEU A 1 88 ? 18.711 6.060 -3.332 1.00 85.62 88 LEU A N 1
ATOM 664 C CA . LEU A 1 88 ? 19.130 5.875 -1.942 1.00 85.62 88 LEU A CA 1
ATOM 665 C C . LEU A 1 88 ? 19.669 7.176 -1.336 1.00 85.62 88 LEU A C 1
ATOM 667 O O . LEU A 1 88 ? 19.325 7.504 -0.203 1.00 85.62 88 LEU A O 1
ATOM 671 N N . GLU A 1 89 ? 20.452 7.940 -2.096 1.00 87.81 89 GLU A N 1
ATOM 672 C CA . GLU A 1 89 ? 20.960 9.241 -1.652 1.00 87.81 89 GLU A CA 1
ATOM 673 C C . GLU A 1 89 ? 19.839 10.268 -1.455 1.00 87.81 89 GLU A C 1
ATOM 675 O O . GLU A 1 89 ? 19.789 10.941 -0.423 1.00 87.81 89 GLU A O 1
ATOM 680 N N . LEU A 1 90 ? 18.867 10.332 -2.375 1.00 92.25 90 LEU A N 1
ATOM 681 C CA . LEU A 1 90 ? 17.686 11.177 -2.178 1.00 92.25 90 LEU A CA 1
ATOM 682 C C . LEU A 1 90 ? 16.882 10.764 -0.943 1.00 92.25 90 LEU A C 1
ATOM 684 O O . LEU A 1 90 ? 16.472 11.620 -0.161 1.00 92.25 90 LEU A O 1
ATOM 688 N N . TYR A 1 91 ? 16.666 9.462 -0.750 1.00 88.75 91 TYR A N 1
ATOM 689 C CA . TYR A 1 91 ? 15.955 8.944 0.413 1.00 88.75 91 TYR A CA 1
ATOM 690 C C . TYR A 1 91 ? 16.677 9.305 1.716 1.00 88.75 91 TYR A C 1
ATOM 692 O O . TYR A 1 91 ? 16.041 9.791 2.652 1.00 88.75 91 TYR A O 1
ATOM 700 N N . LYS A 1 92 ? 18.002 9.127 1.775 1.00 91.25 92 LYS A N 1
ATOM 701 C CA . LYS A 1 92 ? 18.818 9.492 2.940 1.00 91.25 92 LYS A CA 1
ATOM 702 C C . LYS A 1 92 ? 18.678 10.984 3.254 1.00 91.25 92 LYS A C 1
ATOM 704 O O . LYS A 1 92 ? 18.350 11.325 4.385 1.00 91.25 92 LYS A O 1
ATOM 709 N N . MET A 1 93 ? 18.821 11.845 2.246 1.00 92.62 93 MET A N 1
ATOM 710 C CA . MET A 1 93 ? 18.719 13.302 2.385 1.00 92.62 93 MET A CA 1
ATOM 711 C C . MET A 1 93 ? 17.345 13.766 2.885 1.00 92.62 93 MET A C 1
ATOM 713 O O . MET A 1 93 ? 17.258 14.610 3.778 1.00 92.62 93 MET A O 1
ATOM 717 N N . VAL A 1 94 ? 16.263 13.215 2.330 1.00 93.44 94 VAL A N 1
ATOM 718 C CA . VAL A 1 94 ? 14.901 13.568 2.752 1.00 93.44 94 VAL A CA 1
ATOM 719 C C . VAL A 1 94 ? 14.686 13.177 4.213 1.00 93.44 94 VAL A C 1
ATOM 721 O O . VAL A 1 94 ? 14.282 14.018 5.013 1.00 93.44 94 VAL A O 1
ATOM 724 N N . ASN A 1 95 ? 15.035 11.947 4.591 1.00 91.31 95 ASN A N 1
ATOM 725 C CA . ASN A 1 95 ? 14.814 11.455 5.950 1.00 91.31 95 ASN A CA 1
ATOM 726 C C . ASN A 1 95 ? 15.676 12.165 7.005 1.00 91.31 95 ASN A C 1
ATOM 728 O O . ASN A 1 95 ? 15.202 12.403 8.115 1.00 91.31 95 ASN A O 1
ATOM 732 N N . THR A 1 96 ? 16.923 12.530 6.690 1.00 92.94 96 THR A N 1
ATOM 733 C CA . THR A 1 96 ? 17.750 13.313 7.622 1.00 92.94 96 THR A CA 1
ATOM 734 C C . THR A 1 96 ? 17.189 14.719 7.814 1.00 92.94 96 THR A C 1
ATOM 736 O O . THR A 1 96 ? 17.105 15.181 8.950 1.00 92.94 96 THR A O 1
ATOM 739 N N . SER A 1 97 ? 16.742 15.372 6.734 1.00 92.31 97 SER A N 1
ATOM 740 C CA . SER A 1 97 ? 16.131 16.707 6.813 1.00 92.31 97 SER A CA 1
ATOM 741 C C . SER A 1 97 ? 14.794 16.709 7.565 1.00 92.31 97 SER A C 1
ATOM 743 O O . SER A 1 97 ? 14.508 17.627 8.333 1.00 92.31 97 SER A O 1
ATOM 745 N N . GLU A 1 98 ? 13.986 15.657 7.403 1.00 94.44 98 GLU A N 1
ATOM 746 C CA . GLU A 1 98 ? 12.728 15.506 8.130 1.00 94.44 98 GLU A CA 1
ATOM 747 C C . GLU A 1 98 ? 12.976 15.313 9.629 1.00 94.44 98 GLU A C 1
ATOM 749 O O . GLU A 1 98 ? 12.318 15.958 10.447 1.00 94.44 98 GLU A O 1
ATOM 754 N N . ALA A 1 99 ? 13.947 14.475 10.001 1.00 92.88 99 ALA A N 1
ATOM 755 C CA . ALA A 1 99 ? 14.321 14.280 11.397 1.00 92.88 99 ALA A CA 1
ATOM 756 C C . ALA A 1 99 ? 14.792 15.593 12.042 1.00 92.88 99 ALA A C 1
ATOM 758 O O . ALA A 1 99 ? 14.339 15.923 13.137 1.00 92.88 99 ALA A O 1
ATOM 759 N N . GLU A 1 100 ? 15.605 16.386 11.338 1.0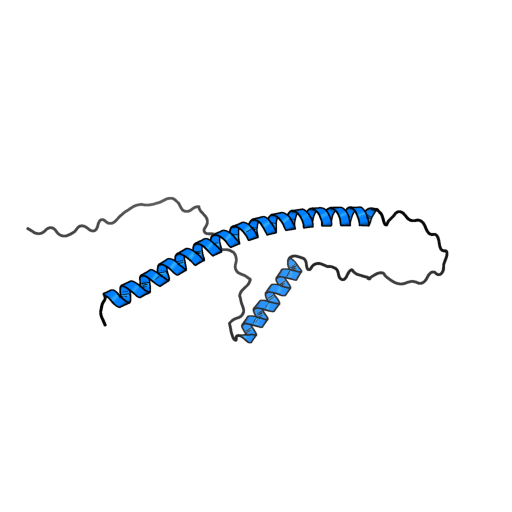0 93.38 100 GLU A N 1
ATOM 760 C CA . GLU A 1 100 ? 16.043 17.709 11.796 1.00 93.38 100 GLU A CA 1
ATOM 761 C C . GLU A 1 100 ? 14.860 18.664 12.005 1.00 93.38 100 GLU A C 1
ATOM 763 O O . GLU A 1 100 ? 14.735 19.270 13.070 1.00 93.38 100 GLU A O 1
ATOM 768 N N . TYR A 1 101 ? 13.935 18.736 11.042 1.00 93.81 101 TYR A N 1
ATOM 769 C CA . TYR A 1 101 ? 12.728 19.560 11.159 1.00 93.81 101 TYR A CA 1
ATOM 770 C C . TYR A 1 101 ? 11.853 19.155 12.355 1.00 93.81 101 TYR A C 1
ATOM 772 O O . TYR A 1 101 ? 11.214 19.993 12.993 1.00 93.81 101 TYR A O 1
ATOM 780 N N . ARG A 1 102 ? 11.822 17.860 12.678 1.00 92.12 102 ARG A N 1
ATOM 781 C CA . ARG A 1 102 ? 11.090 17.312 13.825 1.00 92.12 102 ARG A CA 1
ATOM 782 C C . ARG A 1 102 ? 11.868 17.404 15.143 1.00 92.12 102 ARG A C 1
ATOM 784 O O . ARG A 1 102 ? 11.300 17.068 16.180 1.00 92.12 102 ARG A O 1
ATOM 791 N N . GLY A 1 103 ? 13.132 17.836 15.126 1.00 93.75 103 GLY A N 1
ATOM 792 C CA . GLY A 1 103 ? 14.017 17.817 16.295 1.00 93.75 103 GLY A CA 1
ATOM 793 C C . GLY A 1 103 ? 14.344 16.403 16.792 1.00 93.75 103 GLY A C 1
ATOM 794 O O . GLY A 1 103 ? 14.619 16.213 17.976 1.00 93.75 103 GLY A O 1
ATOM 795 N N . LEU A 1 104 ? 14.263 15.404 15.911 1.00 92.69 104 LEU A N 1
ATOM 796 C CA . LEU A 1 104 ? 14.560 14.003 16.191 1.00 92.69 104 LEU A CA 1
ATOM 797 C C . LEU A 1 104 ? 16.027 13.685 15.857 1.00 92.69 104 LEU A C 1
ATOM 799 O O . LEU A 1 104 ? 16.616 14.326 14.984 1.00 92.69 104 LEU A O 1
ATOM 803 N N . PRO A 1 105 ? 16.638 12.689 16.524 1.00 89.25 105 PRO A N 1
ATOM 804 C CA . PRO A 1 105 ? 17.972 12.229 16.157 1.00 89.25 105 PRO A CA 1
ATOM 805 C C . PRO A 1 105 ? 17.988 11.721 14.709 1.00 89.25 105 PRO A C 1
ATOM 807 O O . PRO A 1 105 ? 17.053 11.047 14.270 1.00 89.25 105 PRO A O 1
ATOM 810 N N . ALA A 1 106 ? 19.061 12.035 13.978 1.00 86.69 106 ALA A N 1
ATOM 811 C CA . ALA A 1 106 ? 19.218 11.608 12.593 1.00 86.69 106 ALA A CA 1
ATOM 812 C C . ALA A 1 106 ? 19.157 10.069 12.486 1.00 86.69 106 ALA A C 1
ATOM 814 O O . ALA A 1 106 ? 19.786 9.380 13.299 1.00 86.69 106 ALA A O 1
ATOM 815 N N . PRO A 1 107 ? 18.431 9.511 11.499 1.00 85.25 107 PRO A N 1
ATOM 816 C CA . PRO A 1 107 ? 18.366 8.069 11.313 1.00 85.25 107 PRO A CA 1
ATOM 817 C C . PRO A 1 107 ? 19.755 7.496 11.005 1.00 85.25 107 PRO A C 1
ATOM 819 O O . PRO A 1 107 ? 20.523 8.079 10.240 1.00 85.25 107 PRO A O 1
ATOM 822 N N . SER A 1 108 ? 20.071 6.339 11.588 1.00 82.38 108 SER A N 1
ATOM 823 C CA . SER A 1 108 ? 21.282 5.588 11.250 1.00 82.38 108 SER A CA 1
ATOM 824 C C . SER A 1 108 ? 21.002 4.669 10.065 1.00 82.38 108 SER A C 1
ATOM 826 O O . SER A 1 108 ? 20.055 3.884 10.099 1.00 82.38 108 SER A O 1
ATOM 828 N N . PHE A 1 109 ? 21.834 4.758 9.029 1.00 79.56 109 PHE A N 1
ATOM 829 C CA . PHE A 1 109 ? 21.717 3.956 7.805 1.00 79.56 109 PHE A CA 1
ATOM 830 C C . PHE A 1 109 ? 22.791 2.854 7.706 1.00 79.56 109 PHE A C 1
ATOM 832 O O . PHE A 1 109 ? 22.765 2.068 6.768 1.00 79.56 109 PHE A O 1
ATOM 839 N N . GLU A 1 110 ? 23.705 2.773 8.680 1.00 74.00 110 GLU A N 1
ATOM 840 C CA . GLU A 1 110 ? 24.898 1.899 8.691 1.00 74.00 110 GLU A CA 1
ATOM 841 C C . GLU A 1 110 ? 24.681 0.578 9.467 1.00 74.00 110 GLU A C 1
ATOM 843 O O . GLU A 1 110 ? 25.618 -0.035 9.974 1.00 74.00 110 GLU A O 1
ATOM 848 N N . GLY A 1 111 ? 23.432 0.137 9.632 1.00 64.19 111 GLY A N 1
ATOM 849 C CA . GLY A 1 111 ? 23.130 -1.099 10.358 1.00 64.19 111 GLY A CA 1
ATOM 850 C C . GLY A 1 111 ? 23.319 -2.336 9.483 1.00 64.19 111 GLY A C 1
ATOM 851 O O . GLY A 1 111 ? 22.493 -2.583 8.605 1.00 64.19 111 GLY A O 1
ATOM 852 N N . GLU A 1 112 ? 24.345 -3.154 9.745 1.00 60.66 112 GLU A N 1
ATOM 853 C CA . GLU A 1 112 ? 24.372 -4.523 9.217 1.00 60.66 112 GLU A CA 1
ATOM 854 C C . GLU A 1 112 ? 23.100 -5.265 9.671 1.00 60.66 112 GLU A C 1
ATOM 856 O O . GLU A 1 112 ? 22.758 -5.231 10.861 1.00 60.66 112 GLU A O 1
ATOM 861 N N . PRO A 1 113 ? 22.378 -5.956 8.769 1.00 58.44 113 PRO A N 1
ATOM 862 C CA . PRO A 1 113 ? 21.296 -6.828 9.183 1.00 58.44 113 PRO A CA 1
ATOM 863 C C . PRO A 1 113 ? 21.902 -7.973 9.996 1.00 58.44 113 PRO A C 1
ATOM 865 O O . PRO A 1 113 ? 22.485 -8.905 9.445 1.00 58.44 113 PRO A O 1
ATOM 868 N N . VAL A 1 114 ? 21.753 -7.921 11.319 1.00 61.53 114 VAL A N 1
ATOM 869 C CA . VAL A 1 114 ? 22.052 -9.062 12.186 1.00 61.53 114 VAL A CA 1
ATOM 870 C C . VAL A 1 114 ? 20.978 -10.110 11.919 1.00 61.53 114 VAL A C 1
ATOM 872 O O . VAL A 1 114 ? 19.918 -10.120 12.539 1.00 61.53 114 VAL A O 1
ATOM 875 N N . ILE A 1 115 ? 21.228 -10.969 10.934 1.00 63.44 115 ILE A N 1
ATOM 876 C CA . ILE A 1 115 ? 20.432 -12.167 10.698 1.00 63.44 115 ILE A CA 1
ATOM 877 C C . ILE A 1 115 ? 20.790 -13.134 11.831 1.00 63.44 115 ILE A C 1
ATOM 879 O O . ILE A 1 115 ? 21.955 -13.520 11.935 1.00 63.44 115 ILE A O 1
ATOM 883 N N . PRO A 1 116 ? 19.841 -13.563 12.682 1.00 57.81 116 PRO A N 1
ATOM 884 C CA . PRO A 1 116 ? 20.105 -14.642 13.620 1.00 57.81 116 PRO A CA 1
ATOM 885 C C . PRO A 1 116 ? 20.438 -15.907 12.820 1.00 57.81 116 PRO A C 1
ATOM 887 O O . PRO A 1 116 ? 19.570 -16.508 12.179 1.00 57.81 116 PRO A O 1
ATOM 890 N N . SER A 1 117 ? 21.715 -16.283 12.801 1.00 46.62 117 SER A N 1
ATOM 891 C CA . SER A 1 117 ? 22.214 -17.487 12.142 1.00 46.62 117 SER A CA 1
ATOM 892 C C . SER A 1 117 ? 21.461 -18.709 12.677 1.00 46.62 117 SER A C 1
ATOM 894 O O . SER A 1 117 ? 21.519 -19.009 13.868 1.00 46.62 117 SER A O 1
ATOM 896 N N . ARG A 1 118 ? 20.757 -19.446 11.807 1.00 57.09 118 ARG A N 1
ATOM 897 C CA . ARG A 1 118 ? 20.016 -20.680 12.149 1.00 57.09 118 ARG A CA 1
ATOM 898 C C . ARG A 1 118 ? 20.930 -21.893 12.411 1.00 57.09 118 ARG A C 1
ATOM 900 O O . ARG A 1 118 ? 20.623 -23.002 11.989 1.00 57.09 118 ARG A O 1
ATOM 907 N N . SER A 1 119 ? 22.052 -21.708 13.097 1.00 53.94 119 SER A N 1
ATOM 908 C CA . SER A 1 119 ? 22.970 -22.791 13.468 1.00 53.94 119 SER A CA 1
ATOM 909 C C . SER A 1 119 ? 23.423 -22.645 14.919 1.00 53.94 119 SER A C 1
ATOM 911 O O . SER A 1 119 ? 24.598 -22.443 15.207 1.00 53.94 119 SER A O 1
ATOM 913 N N . ALA A 1 120 ? 22.462 -22.730 15.832 1.00 48.41 120 ALA A N 1
ATOM 914 C CA . ALA A 1 120 ? 22.710 -23.035 17.235 1.00 48.41 120 ALA A CA 1
ATOM 915 C C . ALA A 1 120 ? 21.564 -23.924 17.736 1.00 48.41 120 ALA A C 1
ATOM 917 O O . ALA A 1 120 ? 20.698 -23.518 18.505 1.00 48.41 120 ALA A O 1
ATOM 918 N N . THR A 1 121 ? 21.511 -25.138 17.196 1.00 52.06 121 THR A N 1
ATOM 919 C CA . THR A 1 121 ? 20.823 -26.272 17.815 1.00 52.06 121 THR A CA 1
ATOM 920 C C . THR A 1 121 ? 21.919 -27.254 18.232 1.00 52.06 121 THR A C 1
ATOM 922 O O . THR A 1 121 ? 22.854 -27.444 17.462 1.00 52.06 121 THR A O 1
ATOM 925 N N . GLU A 1 122 ? 21.771 -27.843 19.427 1.00 45.59 122 GLU A N 1
ATOM 926 C CA . GLU A 1 122 ? 22.744 -28.624 20.232 1.00 45.59 122 GLU A CA 1
ATOM 927 C C . GLU A 1 122 ? 23.664 -27.741 21.097 1.00 45.59 122 GLU A C 1
ATOM 929 O O . GLU A 1 122 ? 24.345 -26.865 20.585 1.00 45.59 122 GLU A O 1
ATOM 934 N N . LYS A 1 123 ? 23.766 -27.860 22.427 1.00 48.09 123 LYS A N 1
ATOM 935 C CA . LYS A 1 123 ? 23.513 -28.926 23.423 1.00 48.09 123 LYS A CA 1
ATOM 936 C C . LYS A 1 123 ? 23.525 -28.203 24.795 1.00 48.09 123 LYS A C 1
ATOM 938 O O . LYS A 1 123 ? 24.348 -27.317 24.979 1.00 48.09 123 LYS A O 1
ATOM 943 N N . THR A 1 124 ? 22.617 -28.406 25.746 1.00 37.41 124 THR A N 1
ATOM 944 C CA . THR A 1 124 ? 22.619 -29.503 26.726 1.00 37.41 124 THR A CA 1
ATOM 945 C C . THR A 1 124 ? 21.446 -29.255 27.677 1.00 37.41 124 THR A C 1
ATOM 947 O O . THR A 1 124 ? 21.250 -28.147 28.167 1.00 37.41 124 THR A O 1
ATOM 950 N N . THR A 1 125 ? 20.674 -30.305 27.911 1.00 53.03 125 THR A N 1
ATOM 951 C CA . THR A 1 125 ? 19.651 -30.453 28.946 1.00 53.03 125 THR A CA 1
ATOM 952 C C . THR A 1 125 ? 20.240 -30.390 30.356 1.00 53.03 125 THR A C 1
ATOM 954 O O . THR A 1 125 ? 21.186 -31.124 30.626 1.00 53.03 125 THR A O 1
ATOM 957 N N . ASP A 1 126 ? 19.612 -29.631 31.257 1.00 44.59 126 ASP A N 1
ATOM 958 C CA . ASP A 1 126 ? 19.078 -30.197 32.506 1.00 44.59 126 ASP A CA 1
ATOM 959 C C . ASP A 1 126 ? 17.931 -29.304 33.030 1.00 44.59 126 ASP A C 1
ATOM 961 O O . ASP A 1 126 ? 18.151 -28.113 33.271 1.00 44.59 126 ASP A O 1
ATOM 965 N N . PRO A 1 127 ? 16.686 -29.799 33.145 1.00 53.59 127 PRO A N 1
ATOM 966 C CA . PRO A 1 127 ? 15.641 -29.096 33.868 1.00 53.59 127 PRO A CA 1
ATOM 967 C C . PRO A 1 127 ? 15.836 -29.365 35.364 1.00 53.59 127 PRO A C 1
ATOM 969 O O . PRO A 1 127 ? 15.584 -30.474 35.830 1.00 53.59 127 PRO A O 1
ATOM 972 N N . THR A 1 128 ? 16.250 -28.357 36.136 1.00 45.97 128 THR A N 1
ATOM 973 C CA . THR A 1 128 ? 16.101 -28.405 37.598 1.00 45.97 128 THR A CA 1
ATOM 974 C C . THR A 1 128 ? 14.611 -28.528 37.903 1.00 45.97 128 THR A C 1
ATOM 976 O O . THR A 1 128 ? 13.859 -27.559 37.805 1.00 45.97 128 THR A O 1
ATOM 979 N N . ALA A 1 129 ? 14.190 -29.756 38.198 1.00 55.88 129 ALA A N 1
ATOM 980 C CA . ALA A 1 129 ? 12.899 -30.064 38.771 1.00 55.88 129 ALA A CA 1
ATOM 981 C C . ALA A 1 129 ? 12.848 -29.431 40.165 1.00 55.88 129 ALA A C 1
ATOM 983 O O . ALA A 1 129 ? 13.610 -29.795 41.059 1.00 55.88 129 ALA A O 1
ATOM 984 N N . ASP A 1 130 ? 11.987 -28.431 40.294 1.00 58.25 130 ASP A N 1
ATOM 985 C CA . ASP A 1 130 ? 11.591 -27.816 41.552 1.00 58.25 130 ASP A CA 1
ATOM 986 C C . ASP A 1 130 ? 10.720 -28.840 42.302 1.00 58.25 130 ASP A C 1
ATOM 988 O O . ASP A 1 130 ? 9.563 -29.074 41.947 1.00 58.25 130 ASP A O 1
ATOM 992 N N . ASP A 1 131 ? 11.326 -29.556 43.248 1.00 68.69 131 ASP A N 1
ATOM 993 C CA . ASP A 1 131 ? 10.673 -30.574 44.075 1.00 68.69 131 ASP A CA 1
ATOM 994 C C . ASP A 1 131 ? 9.962 -29.871 45.251 1.00 68.69 131 ASP A C 1
ATOM 996 O O . ASP A 1 131 ? 10.627 -29.151 46.007 1.00 68.69 131 ASP A O 1
ATOM 1000 N N . PRO A 1 132 ? 8.634 -30.000 45.444 1.00 75.00 132 PRO A N 1
ATOM 1001 C CA . PRO A 1 132 ? 7.979 -29.387 46.592 1.00 75.00 132 PRO A CA 1
ATOM 1002 C C . PRO A 1 132 ? 8.253 -30.203 47.869 1.00 75.00 132 PRO A C 1
ATOM 1004 O O . PRO A 1 132 ? 8.304 -31.436 47.818 1.00 75.00 132 PRO A O 1
ATOM 1007 N N . PRO A 1 133 ? 8.366 -29.564 49.049 1.00 67.81 133 PRO A N 1
ATOM 1008 C CA . PRO A 1 133 ? 8.526 -30.300 50.295 1.00 67.81 133 PRO A CA 1
ATOM 1009 C C . PRO A 1 133 ? 7.245 -31.086 50.603 1.00 67.81 133 PRO A C 1
ATOM 1011 O O . PRO A 1 133 ? 6.162 -30.515 50.731 1.00 67.81 133 PRO A O 1
ATOM 1014 N N . SER A 1 134 ? 7.380 -32.406 50.727 1.00 61.22 134 SER A N 1
ATOM 1015 C CA . SER A 1 134 ? 6.377 -33.262 51.363 1.00 61.22 134 SER A CA 1
ATOM 1016 C C . SER A 1 134 ? 6.620 -33.260 52.869 1.00 61.22 134 SER A C 1
ATOM 1018 O O . SER A 1 134 ? 7.709 -33.633 53.299 1.00 61.22 134 SER A O 1
ATOM 1020 N N . ASP A 1 135 ? 5.612 -32.886 53.653 1.00 64.12 135 ASP A N 1
ATOM 1021 C CA . ASP A 1 135 ? 5.597 -33.068 55.109 1.00 64.12 135 ASP A CA 1
ATOM 1022 C C . ASP A 1 135 ? 4.330 -33.869 55.490 1.00 64.12 135 ASP A C 1
ATOM 1024 O O . ASP A 1 135 ? 3.275 -33.616 54.892 1.00 64.12 135 ASP A O 1
ATOM 1028 N N . PRO A 1 136 ? 4.413 -34.863 56.399 1.00 67.88 136 PRO A N 1
ATOM 1029 C CA . PRO A 1 136 ? 3.258 -35.585 56.939 1.00 67.88 136 PRO A CA 1
ATOM 1030 C C . PRO A 1 136 ? 2.523 -34.843 58.067 1.00 67.88 136 PRO A C 1
ATOM 1032 O O . PRO A 1 136 ? 3.170 -34.101 58.840 1.00 67.88 136 PRO A O 1
#